Protein AF-A0A2W6B906-F1 (afdb_monomer)

Nearest PDB structures (foldseek):
  2f23-assembly2_B  TM=7.053E-01  e=7.465E-01  Thermus thermophilus HB27
  3tul-assembly5_B  TM=4.226E-01  e=5.912E+00  Salmonella enterica subsp. enterica serovar Typhimurium
  5wj5-assembly1_D  TM=4.139E-01  e=5.614E+00  Homo sapiens
  1lvf-assembly2_B  TM=4.140E-01  e=9.418E+00  Rattus norvegicus

Radius of gyration: 18.13 Å; Cα contacts (8 Å, |Δi|>4): 113; chains: 1; bounding box: 36×22×61 Å

Structure (mmCIF, N/CA/C/O backbone):
data_AF-A0A2W6B906-F1
#
_entry.id   AF-A0A2W6B906-F1
#
loop_
_atom_site.group_PDB
_atom_site.id
_atom_site.type_symbol
_atom_site.label_atom_id
_atom_site.label_alt_id
_atom_site.label_comp_id
_atom_site.label_asym_id
_atom_site.label_entity_id
_atom_site.label_seq_id
_atom_site.pdbx_PDB_ins_code
_atom_site.Cartn_x
_atom_site.Cartn_y
_atom_site.Cartn_z
_atom_site.occupancy
_atom_site.B_iso_or_equiv
_atom_site.auth_seq_id
_atom_site.auth_comp_id
_atom_site.auth_asym_id
_atom_site.auth_atom_id
_atom_site.pdbx_PDB_model_num
ATOM 1 N N . MET A 1 1 ? -1.007 -12.788 -27.527 1.00 34.81 1 MET A N 1
ATOM 2 C CA . MET A 1 1 ? -0.063 -11.652 -27.486 1.00 34.81 1 MET A CA 1
ATOM 3 C C . MET A 1 1 ? 0.574 -11.685 -26.098 1.00 34.81 1 MET A C 1
ATOM 5 O O . MET A 1 1 ? -0.108 -11.332 -25.158 1.00 34.81 1 MET A O 1
ATOM 9 N N . ASN A 1 2 ? 1.768 -12.280 -25.938 1.00 39.69 2 ASN A N 1
ATOM 10 C CA . ASN A 1 2 ? 2.269 -12.787 -24.635 1.00 39.69 2 ASN A 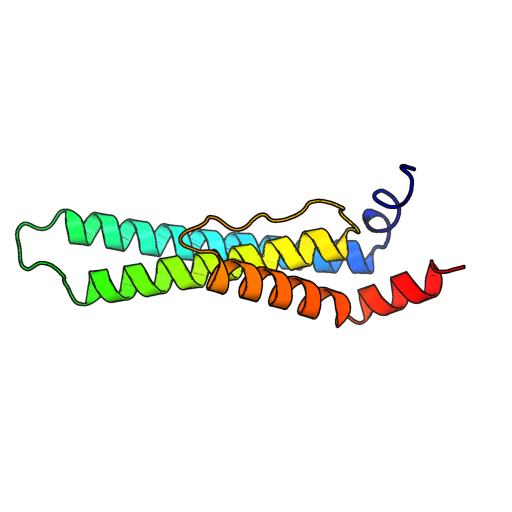CA 1
ATOM 11 C C . ASN A 1 2 ? 3.749 -12.429 -24.331 1.00 39.69 2 ASN A C 1
ATOM 13 O O . ASN A 1 2 ? 4.409 -13.138 -23.580 1.00 39.69 2 ASN A O 1
ATOM 17 N N . VAL A 1 3 ? 4.309 -11.372 -24.936 1.00 38.75 3 VAL A N 1
ATOM 18 C CA . VAL A 1 3 ? 5.779 -11.135 -24.948 1.00 38.75 3 VAL A CA 1
ATOM 19 C C . VAL A 1 3 ? 6.229 -9.907 -24.129 1.00 38.75 3 VAL A C 1
ATOM 21 O O . VAL A 1 3 ? 7.418 -9.731 -23.866 1.00 38.75 3 VAL A O 1
ATOM 24 N N . THR A 1 4 ? 5.300 -9.076 -23.654 1.00 49.19 4 THR A N 1
ATOM 25 C CA . THR A 1 4 ? 5.601 -7.813 -22.950 1.00 49.19 4 THR A CA 1
ATOM 26 C C . THR A 1 4 ? 5.903 -7.985 -21.456 1.00 49.19 4 THR A C 1
ATOM 28 O O . THR A 1 4 ? 6.810 -7.326 -20.948 1.00 49.19 4 THR A O 1
ATOM 31 N N . LEU A 1 5 ? 5.229 -8.915 -20.767 1.00 50.06 5 LEU A N 1
ATOM 32 C CA . LEU A 1 5 ? 5.408 -9.188 -19.327 1.00 50.06 5 LEU A CA 1
ATOM 33 C C . LEU A 1 5 ? 6.844 -9.611 -18.958 1.00 50.06 5 LEU A C 1
ATOM 35 O O . LEU A 1 5 ? 7.358 -9.254 -17.901 1.00 50.06 5 LEU A O 1
ATOM 39 N N . THR A 1 6 ? 7.513 -10.367 -19.832 1.00 50.91 6 THR A N 1
ATOM 40 C CA . THR A 1 6 ? 8.854 -10.920 -19.580 1.00 50.91 6 THR A CA 1
ATOM 41 C C . THR A 1 6 ? 9.984 -9.917 -19.817 1.00 50.91 6 THR A C 1
ATOM 43 O O . THR A 1 6 ? 11.058 -10.082 -19.246 1.00 50.91 6 THR A O 1
ATOM 46 N N . HIS A 1 7 ? 9.772 -8.868 -20.620 1.00 55.72 7 HIS A N 1
ATOM 47 C CA . HIS A 1 7 ? 10.840 -7.928 -20.989 1.00 55.72 7 HIS A CA 1
ATOM 48 C C . HIS A 1 7 ? 11.102 -6.851 -19.927 1.00 55.72 7 HIS A C 1
ATOM 50 O O . HIS A 1 7 ? 12.259 -6.513 -19.686 1.00 55.72 7 HIS A O 1
ATOM 56 N N . ALA A 1 8 ? 10.068 -6.347 -19.242 1.00 58.03 8 ALA A N 1
ATOM 57 C CA . ALA A 1 8 ? 10.236 -5.318 -18.208 1.00 58.03 8 ALA A CA 1
ATOM 58 C C . ALA A 1 8 ? 11.005 -5.834 -16.974 1.00 58.03 8 ALA A C 1
ATOM 60 O O . ALA A 1 8 ? 11.826 -5.121 -16.401 1.00 58.03 8 ALA A O 1
ATOM 61 N N . ALA A 1 9 ? 10.795 -7.098 -16.587 1.00 58.78 9 ALA A N 1
ATOM 62 C CA . ALA A 1 9 ? 11.461 -7.726 -15.439 1.00 58.78 9 ALA A CA 1
ATOM 63 C C . ALA A 1 9 ? 12.953 -8.062 -15.668 1.00 58.78 9 ALA A C 1
ATOM 65 O O . ALA A 1 9 ? 13.659 -8.429 -14.715 1.00 58.78 9 ALA A O 1
ATOM 66 N N . ASN A 1 10 ? 13.420 -7.952 -16.918 1.00 71.25 10 ASN A N 1
ATOM 67 C CA . ASN A 1 10 ? 14.814 -8.156 -17.311 1.00 71.25 10 ASN A CA 1
ATOM 68 C C . ASN A 1 10 ? 15.637 -6.861 -17.281 1.00 71.25 10 ASN A C 1
ATOM 70 O O . ASN A 1 10 ? 16.863 -6.942 -17.274 1.00 71.25 10 ASN A O 1
ATOM 74 N N . ASP A 1 11 ? 14.997 -5.688 -17.213 1.00 84.94 11 ASP A N 1
ATOM 75 C CA . ASP A 1 11 ? 15.705 -4.425 -17.017 1.00 84.94 11 ASP A CA 1
ATOM 76 C C . ASP A 1 11 ? 16.240 -4.335 -15.569 1.00 84.94 11 ASP A C 1
ATOM 78 O O . ASP A 1 11 ? 15.452 -4.384 -14.611 1.00 84.94 11 ASP A O 1
ATOM 82 N N . PRO A 1 12 ? 17.568 -4.215 -15.356 1.00 89.38 12 PRO A N 1
ATOM 83 C CA . PRO A 1 12 ? 18.143 -4.205 -14.012 1.00 89.38 12 PRO A CA 1
ATOM 84 C C . PRO A 1 12 ? 17.674 -3.030 -13.144 1.00 89.38 12 PRO A C 1
ATOM 86 O O . PRO A 1 12 ? 17.540 -3.183 -11.925 1.00 89.38 12 PRO A O 1
ATOM 89 N N . ALA A 1 13 ? 17.411 -1.863 -13.743 1.00 90.25 13 ALA A N 1
ATOM 90 C CA . ALA A 1 13 ? 16.973 -0.678 -13.015 1.00 90.25 13 ALA A CA 1
ATOM 91 C C . ALA A 1 13 ? 15.518 -0.833 -12.554 1.00 90.25 13 ALA A C 1
ATOM 93 O O . ALA A 1 13 ? 15.236 -0.646 -11.364 1.00 90.25 13 ALA A O 1
ATOM 94 N N . LEU A 1 14 ? 14.623 -1.283 -13.443 1.00 90.31 14 LEU A N 1
ATOM 95 C CA . LEU A 1 14 ? 13.231 -1.582 -13.089 1.00 90.31 14 LEU A CA 1
ATOM 96 C C . LEU A 1 14 ? 13.136 -2.691 -12.045 1.00 90.31 14 LEU A C 1
ATOM 98 O O . LEU A 1 14 ? 12.374 -2.566 -11.079 1.00 90.31 14 LEU A O 1
ATOM 102 N N . ARG A 1 15 ? 13.942 -3.752 -12.183 1.00 91.00 15 ARG A N 1
ATOM 103 C CA . ARG A 1 15 ? 14.016 -4.832 -11.192 1.00 91.00 15 ARG A CA 1
ATOM 104 C C . ARG A 1 15 ? 14.413 -4.290 -9.820 1.00 91.00 15 ARG A C 1
ATOM 106 O O . ARG A 1 15 ? 13.732 -4.571 -8.836 1.00 91.00 15 ARG A O 1
ATOM 113 N N . ARG A 1 16 ? 15.473 -3.479 -9.743 1.00 93.56 16 ARG A N 1
ATOM 114 C CA . ARG A 1 16 ? 15.934 -2.866 -8.487 1.00 93.56 16 ARG A CA 1
ATOM 115 C C . ARG A 1 16 ? 14.846 -2.005 -7.838 1.00 93.56 16 ARG A C 1
ATOM 117 O O . ARG A 1 16 ? 14.605 -2.143 -6.643 1.00 93.56 16 ARG A O 1
ATOM 124 N N . LYS A 1 17 ? 14.176 -1.140 -8.605 1.00 94.00 17 LYS A N 1
ATOM 125 C CA . LYS A 1 17 ? 13.081 -0.287 -8.104 1.00 94.00 17 LYS A CA 1
ATOM 126 C C . LYS A 1 17 ? 11.899 -1.102 -7.592 1.00 94.00 17 LYS A C 1
ATOM 128 O O . LYS A 1 17 ? 11.336 -0.798 -6.543 1.00 94.00 17 LYS A O 1
ATOM 133 N N . THR A 1 18 ? 11.557 -2.165 -8.311 1.00 93.00 18 THR A N 1
ATOM 134 C CA . THR A 1 18 ? 10.484 -3.079 -7.918 1.00 93.00 18 THR A CA 1
ATOM 135 C C . THR A 1 18 ? 10.823 -3.779 -6.603 1.00 93.00 18 THR A C 1
ATOM 137 O O . THR A 1 18 ? 10.002 -3.768 -5.692 1.00 93.00 18 THR A O 1
ATOM 140 N N . LEU A 1 19 ? 12.050 -4.291 -6.444 1.00 94.81 19 LEU A N 1
ATOM 141 C CA . LEU A 1 19 ? 12.518 -4.887 -5.184 1.00 94.81 19 LEU A CA 1
ATOM 142 C C . LEU A 1 19 ? 12.461 -3.891 -4.016 1.00 94.81 19 LEU A C 1
ATOM 144 O O . LEU A 1 19 ? 11.912 -4.209 -2.966 1.00 94.81 19 LEU A O 1
ATOM 148 N N . GLN A 1 20 ? 12.925 -2.655 -4.224 1.00 95.81 20 GLN A N 1
ATOM 149 C CA . GLN A 1 20 ? 12.821 -1.597 -3.212 1.00 95.81 20 GLN A CA 1
ATOM 150 C C . GLN A 1 20 ? 11.366 -1.322 -2.809 1.00 95.81 20 GLN A C 1
ATOM 152 O O . GLN A 1 20 ? 11.083 -1.072 -1.636 1.00 95.81 20 GLN A O 1
ATOM 157 N N . ARG A 1 21 ? 10.426 -1.377 -3.762 1.00 96.75 21 ARG A N 1
ATOM 158 C CA . ARG A 1 21 ? 9.001 -1.224 -3.457 1.00 96.75 21 ARG A CA 1
ATOM 159 C C . ARG A 1 21 ? 8.456 -2.410 -2.662 1.00 96.75 21 ARG A C 1
ATOM 161 O O . ARG A 1 21 ? 7.652 -2.186 -1.765 1.00 96.75 21 ARG A O 1
ATOM 168 N N . LEU A 1 22 ? 8.912 -3.633 -2.922 1.00 96.44 22 LEU A N 1
ATOM 169 C CA . LEU A 1 22 ? 8.528 -4.803 -2.122 1.00 96.44 22 LEU A CA 1
ATOM 170 C C . LEU A 1 22 ? 9.007 -4.681 -0.664 1.00 96.44 22 LEU A C 1
ATOM 172 O O . LEU A 1 22 ? 8.257 -5.014 0.253 1.00 96.44 22 LEU A O 1
ATOM 176 N N . ASP A 1 23 ? 10.194 -4.116 -0.424 1.00 97.88 23 ASP A N 1
ATOM 177 C CA . ASP A 1 23 ? 10.657 -3.819 0.940 1.00 97.88 23 ASP A CA 1
ATOM 178 C C . ASP A 1 23 ? 9.778 -2.769 1.639 1.00 97.88 23 ASP A C 1
ATOM 180 O O . ASP A 1 23 ? 9.547 -2.844 2.849 1.00 97.88 23 ASP A O 1
ATOM 184 N N . VAL A 1 24 ? 9.274 -1.781 0.890 1.00 96.88 24 VAL A N 1
ATOM 185 C CA . VAL A 1 24 ? 8.286 -0.813 1.395 1.00 96.88 24 VAL A CA 1
ATOM 186 C C . VAL A 1 24 ? 6.978 -1.524 1.742 1.00 96.88 24 VAL A C 1
ATOM 188 O O . VAL A 1 24 ? 6.497 -1.358 2.861 1.00 96.88 24 VAL A O 1
ATOM 191 N N . MET A 1 25 ? 6.458 -2.372 0.848 1.00 97.94 25 MET A N 1
ATOM 192 C CA . MET A 1 25 ? 5.230 -3.144 1.0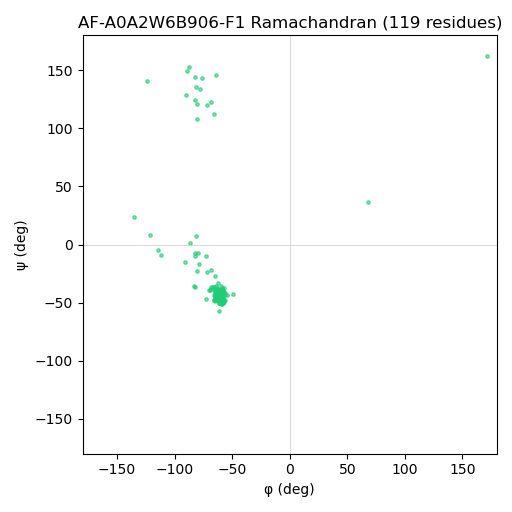77 1.00 97.94 25 MET A CA 1
ATOM 193 C C . MET A 1 25 ? 5.312 -3.998 2.334 1.00 97.94 25 MET A C 1
ATOM 195 O O . MET A 1 25 ? 4.364 -4.047 3.114 1.00 97.94 25 MET A O 1
ATOM 199 N N . ARG A 1 26 ? 6.458 -4.641 2.576 1.00 97.94 26 ARG A N 1
ATOM 200 C CA . ARG A 1 26 ? 6.673 -5.409 3.804 1.00 97.94 26 ARG A CA 1
ATOM 201 C C . ARG A 1 26 ? 6.485 -4.541 5.051 1.00 97.94 26 ARG A C 1
ATOM 203 O O . ARG A 1 26 ? 5.751 -4.931 5.955 1.00 97.94 26 ARG A O 1
ATOM 210 N N . ARG A 1 27 ? 7.096 -3.352 5.091 1.00 97.69 27 ARG A N 1
ATOM 211 C CA . ARG A 1 27 ? 6.946 -2.420 6.224 1.00 97.69 27 ARG A CA 1
ATOM 212 C C . ARG A 1 27 ? 5.507 -1.925 6.370 1.00 97.69 27 ARG A C 1
ATOM 214 O O . ARG A 1 27 ? 4.994 -1.868 7.485 1.00 97.69 27 ARG A O 1
ATOM 221 N N . GLU A 1 28 ? 4.843 -1.595 5.264 1.00 97.38 28 GLU A N 1
ATOM 222 C CA . GLU A 1 28 ? 3.431 -1.182 5.253 1.00 97.38 28 GLU A CA 1
ATOM 223 C C . GLU A 1 28 ? 2.520 -2.276 5.832 1.00 97.38 28 GLU A C 1
ATOM 225 O O . GLU A 1 28 ? 1.666 -1.989 6.672 1.00 97.38 28 GLU A O 1
ATOM 230 N N . ALA A 1 29 ? 2.752 -3.538 5.456 1.00 97.69 29 ALA A N 1
ATOM 231 C CA . ALA A 1 29 ? 2.017 -4.687 5.978 1.00 97.69 29 ALA A CA 1
ATOM 232 C C . ALA A 1 29 ? 2.233 -4.873 7.485 1.00 97.69 29 ALA A C 1
ATOM 234 O O . ALA A 1 29 ? 1.270 -5.066 8.223 1.00 97.69 29 ALA A O 1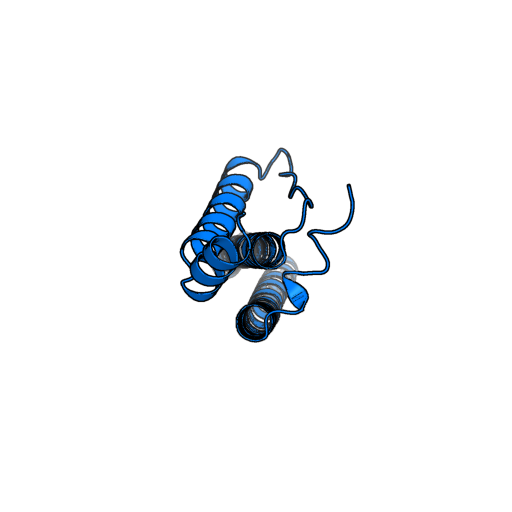
ATOM 235 N N . GLU A 1 30 ? 3.471 -4.745 7.968 1.00 98.19 30 GLU A N 1
ATOM 236 C CA . GLU A 1 30 ? 3.768 -4.801 9.403 1.00 98.19 30 GLU A CA 1
ATOM 237 C C . GLU A 1 30 ? 3.022 -3.708 10.188 1.00 98.19 30 GLU A C 1
ATOM 239 O O . GLU A 1 30 ? 2.517 -3.959 11.283 1.00 98.19 30 GLU A O 1
ATOM 244 N N . HIS A 1 31 ? 2.909 -2.496 9.639 1.00 97.75 31 HIS A N 1
ATOM 245 C CA . HIS A 1 31 ? 2.132 -1.429 10.268 1.00 97.75 31 HIS A CA 1
ATOM 246 C C . HIS A 1 31 ? 0.621 -1.691 10.246 1.00 97.75 31 HIS A C 1
ATOM 248 O O . HIS A 1 31 ? -0.049 -1.420 11.246 1.00 97.75 31 HIS A O 1
ATOM 254 N N . ALA A 1 32 ? 0.088 -2.243 9.153 1.00 96.81 32 ALA A N 1
ATOM 255 C CA . ALA A 1 32 ? -1.315 -2.640 9.073 1.00 96.81 32 ALA A CA 1
ATOM 256 C C . ALA A 1 32 ? -1.651 -3.724 10.112 1.00 96.81 32 ALA A C 1
ATOM 258 O O . ALA A 1 32 ? -2.644 -3.591 10.827 1.00 96.81 32 ALA A O 1
ATOM 259 N N . ILE A 1 33 ? -0.791 -4.741 10.253 1.00 97.62 33 ILE A N 1
ATOM 260 C CA . ILE A 1 33 ? -0.934 -5.808 11.256 1.00 97.62 33 ILE A CA 1
ATOM 261 C C . ILE A 1 33 ? -0.928 -5.219 12.669 1.00 97.62 33 ILE A C 1
ATOM 263 O O . ILE A 1 33 ? -1.867 -5.452 13.423 1.00 97.62 33 ILE A O 1
ATOM 267 N N . ARG A 1 34 ? 0.051 -4.365 13.003 1.00 97.62 34 ARG A N 1
ATOM 268 C CA . ARG A 1 34 ? 0.104 -3.704 14.320 1.00 97.62 34 ARG A CA 1
ATOM 269 C C . ARG A 1 34 ? -1.160 -2.900 14.627 1.00 97.62 34 ARG A C 1
ATOM 271 O O . ARG A 1 34 ? -1.650 -2.933 15.751 1.00 97.62 34 ARG A O 1
ATOM 278 N N . ALA A 1 35 ? -1.703 -2.178 13.646 1.00 97.06 35 ALA A N 1
ATOM 279 C CA . ALA A 1 35 ? -2.950 -1.442 13.831 1.00 97.06 35 ALA A CA 1
ATOM 280 C C . ALA A 1 35 ? -4.133 -2.391 14.101 1.00 97.06 35 ALA A C 1
ATOM 282 O O . ALA A 1 35 ? -4.959 -2.104 14.964 1.00 97.06 35 ALA A O 1
ATOM 283 N N . ILE A 1 36 ? -4.190 -3.540 13.421 1.00 96.81 36 ILE A N 1
ATOM 284 C CA . ILE A 1 36 ? -5.193 -4.587 13.670 1.00 96.81 36 ILE A CA 1
ATOM 285 C C . ILE A 1 36 ? -5.055 -5.181 15.073 1.00 96.81 36 ILE A C 1
ATOM 287 O O . ILE A 1 36 ? -6.066 -5.346 15.757 1.00 96.81 36 ILE A O 1
ATOM 291 N N . ASP A 1 37 ? -3.833 -5.424 15.541 1.00 97.44 37 ASP A N 1
ATOM 292 C CA . 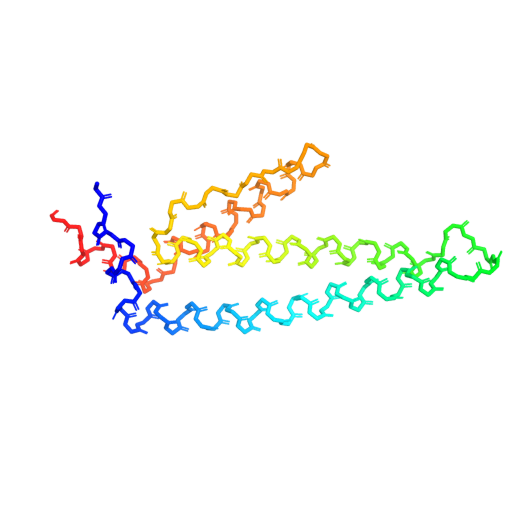ASP A 1 37 ? -3.589 -5.923 16.897 1.00 97.44 37 ASP A CA 1
ATOM 293 C C . ASP A 1 37 ? -4.078 -4.935 17.964 1.00 97.44 37 ASP A C 1
ATOM 295 O O . ASP A 1 37 ? -4.728 -5.341 18.930 1.00 97.44 37 ASP A O 1
ATOM 299 N N . VAL A 1 38 ? -3.857 -3.629 17.761 1.00 95.38 38 VAL A N 1
ATOM 300 C CA . VAL A 1 38 ? -4.408 -2.587 18.643 1.00 95.38 38 VAL A CA 1
ATOM 301 C C . VAL A 1 38 ? -5.935 -2.602 18.611 1.00 95.38 38 VAL A C 1
ATOM 303 O O . VAL A 1 38 ? -6.556 -2.587 19.670 1.00 95.38 38 VAL A O 1
ATOM 306 N N . MET A 1 39 ? -6.561 -2.692 17.431 1.00 95.00 39 MET A N 1
ATOM 307 C CA . MET A 1 39 ? -8.025 -2.781 17.332 1.00 95.00 39 MET A CA 1
ATOM 308 C C . MET A 1 39 ? -8.570 -3.985 18.106 1.00 95.00 39 MET A C 1
ATOM 310 O O . MET A 1 39 ? -9.525 -3.842 18.869 1.00 95.00 39 MET A O 1
ATOM 314 N N . ARG A 1 40 ? -7.942 -5.158 17.958 1.00 95.44 40 ARG A N 1
ATOM 315 C CA . ARG A 1 40 ? -8.315 -6.381 18.680 1.00 95.44 40 ARG A CA 1
ATOM 316 C C . ARG A 1 40 ? -8.174 -6.209 20.190 1.00 95.44 40 ARG A C 1
ATOM 318 O O . ARG A 1 40 ? -9.076 -6.593 20.930 1.00 95.44 40 ARG A O 1
ATOM 325 N N . HIS A 1 41 ? -7.059 -5.637 20.642 1.00 93.69 41 HIS A N 1
ATOM 326 C CA . HIS A 1 41 ? -6.819 -5.382 22.057 1.00 93.69 41 HIS A CA 1
ATOM 327 C C . HIS A 1 41 ? -7.861 -4.419 22.639 1.00 93.69 41 HIS A C 1
ATOM 329 O O . HIS A 1 41 ? -8.460 -4.724 23.666 1.00 93.69 41 HIS A O 1
ATOM 335 N N . GLU A 1 42 ? -8.142 -3.298 21.973 1.00 92.81 42 GLU A N 1
ATOM 336 C CA . GLU A 1 42 ? -9.147 -2.335 22.439 1.00 92.81 42 GLU A CA 1
ATOM 337 C C . GLU A 1 42 ? -10.560 -2.932 22.483 1.00 92.81 42 GLU A C 1
ATOM 339 O O . GLU A 1 42 ? -11.298 -2.677 23.430 1.00 92.81 42 GLU A O 1
ATOM 344 N N . LEU A 1 43 ? 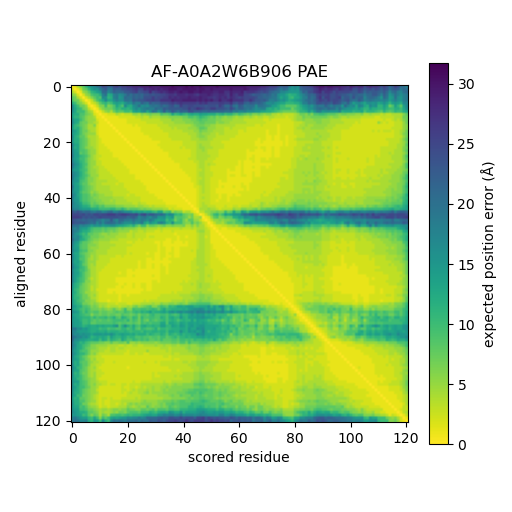-10.919 -3.768 21.505 1.00 92.06 43 LEU A N 1
ATOM 345 C CA . LEU A 1 43 ? -12.209 -4.465 21.462 1.00 92.06 43 LEU A CA 1
ATOM 346 C C . LEU A 1 43 ? -12.374 -5.530 22.557 1.00 92.06 43 LEU A C 1
ATOM 348 O O . LEU A 1 43 ? -13.502 -5.880 22.886 1.00 92.06 43 LEU A O 1
ATOM 352 N N . SER A 1 44 ? -11.278 -6.045 23.122 1.00 92.88 44 SER A N 1
ATOM 353 C CA . SER A 1 44 ? -11.322 -7.018 24.226 1.00 92.88 44 SER A CA 1
ATOM 354 C C . SER A 1 44 ? -11.577 -6.403 25.608 1.00 92.88 44 SER A C 1
ATOM 356 O O . SER A 1 44 ? -11.752 -7.138 26.576 1.00 92.88 44 SER A O 1
ATOM 358 N N . LYS A 1 45 ? -11.589 -5.070 25.727 1.00 90.00 45 LYS A N 1
ATOM 359 C CA . LYS A 1 45 ? -11.785 -4.368 27.004 1.00 90.00 45 LYS A CA 1
ATOM 360 C C . LYS A 1 45 ? -13.273 -4.264 27.353 1.00 90.00 45 LYS A C 1
ATOM 362 O O . LYS A 1 45 ? -14.103 -4.030 26.481 1.00 90.00 45 LYS A O 1
ATOM 367 N N . GLU A 1 46 ? -13.610 -4.360 28.641 1.00 81.25 46 GLU A N 1
ATOM 368 C CA . GLU A 1 46 ? -15.011 -4.408 29.097 1.00 81.25 46 GLU A CA 1
ATOM 369 C C . GLU A 1 46 ? -15.781 -3.077 28.990 1.00 81.25 46 GLU A C 1
ATOM 371 O O . GLU A 1 46 ? -17.008 -3.121 28.925 1.00 81.25 46 GLU A O 1
ATOM 376 N N . LYS A 1 47 ? -15.104 -1.913 28.975 1.00 79.50 47 LYS A N 1
ATOM 377 C CA . LYS A 1 47 ? -15.616 -0.541 28.701 1.00 79.50 47 LYS A CA 1
ATOM 378 C C . LYS A 1 47 ? -14.513 0.499 29.002 1.00 79.50 47 LYS A C 1
ATOM 380 O O . LYS A 1 47 ? -13.599 0.179 29.761 1.00 79.50 47 LYS A O 1
ATOM 385 N N . PRO A 1 48 ? -14.603 1.754 28.505 1.00 67.19 48 PRO A N 1
ATOM 386 C CA . PRO A 1 48 ? -15.613 2.304 27.597 1.00 67.19 48 PRO A CA 1
ATOM 387 C C . PRO A 1 48 ? -15.253 2.138 26.109 1.00 67.19 48 PRO A C 1
ATOM 389 O O . PRO A 1 48 ? -14.087 2.162 25.722 1.00 67.19 48 PRO A O 1
ATOM 392 N N . PH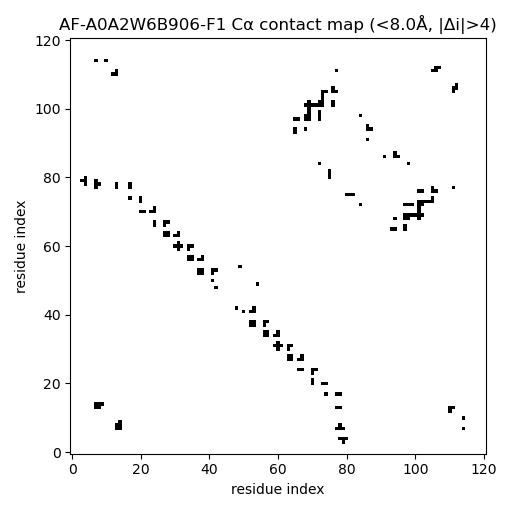E A 1 49 ? -16.287 2.012 25.274 1.00 73.88 49 PHE A N 1
ATOM 393 C CA . PHE A 1 49 ? -16.206 1.840 23.822 1.00 73.88 49 PHE A CA 1
ATOM 394 C C . PHE A 1 49 ? -17.024 2.938 23.110 1.00 73.88 49 PHE A C 1
ATOM 396 O O . PHE A 1 49 ? -18.127 3.227 23.580 1.00 73.88 49 PHE A O 1
ATOM 403 N N . PRO A 1 50 ? -16.564 3.511 21.978 1.00 76.56 50 PRO A N 1
ATOM 404 C CA . PRO A 1 50 ? -15.239 3.360 21.370 1.00 76.56 50 PRO A CA 1
ATOM 405 C C . PRO A 1 50 ? -14.168 4.168 22.122 1.00 76.56 50 PRO A C 1
ATOM 407 O O . PRO A 1 50 ? -14.417 5.283 22.575 1.00 76.56 50 PRO A O 1
ATOM 410 N N . SER A 1 51 ? -12.958 3.618 22.232 1.00 86.12 51 SER A N 1
ATOM 411 C CA . SER A 1 51 ? -11.819 4.307 22.844 1.00 86.12 51 SER A CA 1
ATOM 412 C C . SER A 1 51 ? -11.066 5.166 21.812 1.00 86.12 51 SER A C 1
ATOM 414 O O . SER A 1 51 ? -11.054 4.866 20.614 1.00 86.12 51 SER A O 1
ATOM 416 N N . THR A 1 52 ? -10.400 6.241 22.248 1.00 90.25 52 THR A N 1
ATOM 417 C CA . THR A 1 52 ? -9.526 7.045 21.366 1.00 90.25 52 THR A CA 1
ATOM 418 C C . THR A 1 52 ? -8.459 6.192 20.659 1.00 90.25 52 THR A C 1
ATOM 420 O O . THR A 1 52 ? -8.294 6.354 19.445 1.00 90.25 52 THR A O 1
ATOM 423 N N . PRO A 1 53 ? -7.772 5.247 21.343 1.00 91.38 53 PRO A N 1
ATOM 424 C CA . PRO A 1 53 ? -6.837 4.333 20.687 1.00 91.38 53 PRO A CA 1
ATOM 425 C C . PRO A 1 53 ? -7.478 3.485 19.583 1.00 91.38 53 PRO A C 1
ATOM 427 O O . PRO A 1 53 ? -6.867 3.308 18.530 1.00 91.38 53 PRO A O 1
ATOM 430 N N . LEU A 1 54 ? -8.719 3.021 19.769 1.00 93.19 54 LEU A N 1
ATOM 431 C CA . LEU A 1 54 ? -9.431 2.251 18.748 1.00 93.19 54 LEU A CA 1
ATOM 432 C C . LEU A 1 54 ? -9.691 3.083 17.489 1.00 93.19 54 LEU A C 1
ATOM 434 O O . LEU A 1 54 ? -9.404 2.632 16.381 1.00 93.19 54 LEU A O 1
ATOM 438 N N . THR A 1 55 ? -10.195 4.309 17.645 1.00 92.62 55 THR A N 1
ATOM 439 C CA . THR A 1 55 ? -10.448 5.215 16.512 1.00 92.62 55 THR A CA 1
ATOM 440 C C . THR A 1 55 ? -9.161 5.521 15.745 1.00 92.62 55 THR A C 1
ATOM 442 O O . THR A 1 55 ? -9.146 5.534 14.511 1.00 92.62 55 THR A O 1
ATOM 445 N N . PHE A 1 56 ? -8.054 5.722 16.462 1.00 94.69 56 PHE A N 1
ATOM 446 C CA . PHE A 1 56 ? -6.749 5.941 15.848 1.00 94.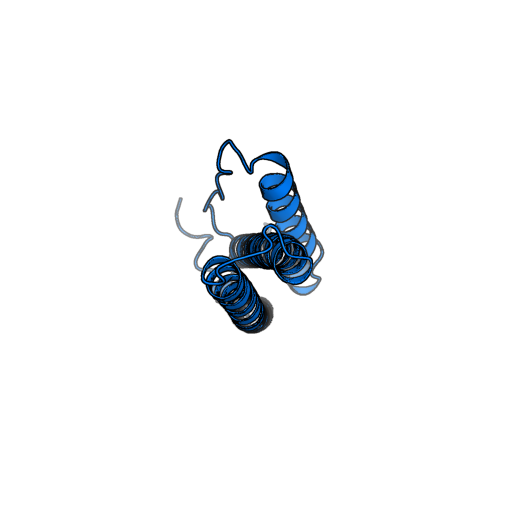69 56 PHE A CA 1
ATOM 447 C C . PHE A 1 56 ? -6.252 4.702 15.092 1.00 94.69 56 PHE A C 1
ATOM 449 O O . PHE A 1 56 ? -5.800 4.825 13.954 1.00 94.69 56 PHE A O 1
ATOM 456 N N . ALA A 1 57 ? -6.400 3.509 15.671 1.00 95.12 57 ALA A N 1
ATOM 457 C CA . ALA A 1 57 ? -6.021 2.248 15.040 1.00 95.12 57 ALA A CA 1
ATOM 458 C C . ALA A 1 57 ? -6.873 1.924 13.797 1.00 95.12 57 ALA A C 1
ATOM 460 O O . ALA A 1 57 ? -6.340 1.468 12.785 1.00 95.12 57 ALA A O 1
ATOM 461 N N . LEU A 1 58 ? -8.171 2.247 13.812 1.00 94.38 58 LEU A N 1
ATOM 462 C CA . LEU A 1 58 ? -9.047 2.161 12.636 1.00 94.38 58 LEU A CA 1
ATOM 463 C C . LEU A 1 58 ? -8.559 3.069 11.503 1.00 94.38 58 LEU A C 1
ATOM 465 O O . LEU A 1 58 ? -8.442 2.637 10.356 1.00 94.38 58 LEU A O 1
ATOM 469 N N . LYS A 1 59 ? -8.220 4.324 11.817 1.00 94.25 59 LYS A N 1
ATOM 470 C CA . LYS A 1 59 ? -7.663 5.246 10.822 1.00 94.25 59 LYS A CA 1
ATOM 471 C C . LYS A 1 59 ? -6.324 4.738 10.284 1.00 94.25 59 LYS A C 1
ATOM 473 O O . LYS A 1 59 ? -6.131 4.723 9.071 1.00 94.25 59 LYS A O 1
ATOM 478 N N . GLN A 1 60 ? -5.415 4.318 11.165 1.00 96.06 60 GLN A N 1
ATOM 479 C CA . GLN A 1 60 ? -4.102 3.824 10.758 1.00 96.06 60 GLN A CA 1
ATOM 480 C C . GLN A 1 60 ? -4.201 2.571 9.892 1.00 96.06 60 GLN A C 1
ATOM 482 O O . GLN A 1 60 ? -3.557 2.518 8.851 1.00 96.06 60 GLN A O 1
ATOM 487 N N . SER A 1 61 ? -5.012 1.584 10.277 1.00 95.31 61 SER A N 1
ATOM 488 C CA . SER A 1 61 ? -5.169 0.352 9.495 1.00 95.31 61 SER A CA 1
ATOM 489 C C . SER A 1 61 ? -5.665 0.652 8.080 1.00 95.31 61 SER A C 1
ATOM 491 O O . SER A 1 61 ? -5.073 0.173 7.115 1.00 95.31 61 SER A O 1
ATOM 493 N N . ARG A 1 62 ? -6.670 1.526 7.936 1.00 93.69 62 ARG A N 1
ATOM 494 C CA . ARG A 1 62 ? -7.136 2.009 6.630 1.00 93.69 62 ARG A CA 1
ATOM 495 C C . ARG A 1 62 ? -6.012 2.666 5.827 1.00 93.69 62 ARG A C 1
ATOM 497 O O . ARG A 1 62 ? -5.847 2.350 4.652 1.00 93.69 62 ARG A O 1
ATOM 504 N N . ASP A 1 63 ? -5.273 3.591 6.434 1.00 95.12 63 ASP A N 1
ATOM 505 C CA . ASP A 1 63 ? -4.229 4.353 5.742 1.00 95.12 63 ASP A CA 1
ATOM 506 C C . ASP A 1 63 ? -3.080 3.430 5.279 1.00 95.12 63 ASP A C 1
ATOM 508 O O . ASP A 1 63 ? -2.624 3.544 4.142 1.00 95.12 63 ASP A O 1
ATOM 512 N N . TRP A 1 64 ? -2.680 2.450 6.098 1.00 97.31 64 TRP A N 1
ATOM 513 C CA . TRP A 1 64 ? -1.666 1.456 5.725 1.00 97.31 64 TRP A CA 1
ATOM 514 C C . TRP A 1 64 ? -2.142 0.493 4.635 1.00 97.31 64 TRP A C 1
ATOM 516 O O . TRP A 1 64 ? -1.379 0.188 3.720 1.00 97.31 64 TRP A O 1
ATOM 526 N N . VAL A 1 65 ? -3.410 0.069 4.667 1.00 94.88 65 VAL A N 1
ATOM 527 C CA . VAL A 1 65 ? -4.009 -0.730 3.584 1.00 94.88 65 VAL A CA 1
ATOM 528 C C . VAL A 1 65 ? -4.029 0.050 2.269 1.00 94.88 65 VAL A C 1
ATOM 530 O O . VAL A 1 65 ? -3.679 -0.499 1.228 1.00 94.88 65 VAL A O 1
ATOM 533 N N . LEU A 1 66 ? -4.378 1.339 2.292 1.00 95.12 66 LEU A N 1
ATOM 534 C CA . LEU A 1 66 ? -4.307 2.183 1.095 1.00 95.12 66 LEU A CA 1
ATOM 535 C C . LEU A 1 66 ? -2.865 2.327 0.588 1.00 95.12 66 LEU A C 1
ATOM 537 O O . LEU A 1 66 ? -2.652 2.278 -0.620 1.00 95.12 66 LEU A O 1
ATOM 541 N N . SER A 1 67 ? -1.880 2.435 1.486 1.00 96.62 67 SER A N 1
ATOM 542 C CA . SER A 1 67 ? -0.455 2.441 1.120 1.00 96.62 67 SER A CA 1
ATOM 543 C C . SER A 1 67 ? -0.043 1.156 0.394 1.00 96.62 67 SER A C 1
ATOM 545 O O . SER A 1 67 ? 0.583 1.221 -0.662 1.00 96.62 67 SER A O 1
ATOM 547 N N . LEU A 1 68 ? -0.496 -0.007 0.874 1.00 96.50 68 LEU A N 1
ATOM 548 C CA . LEU A 1 68 ? -0.266 -1.289 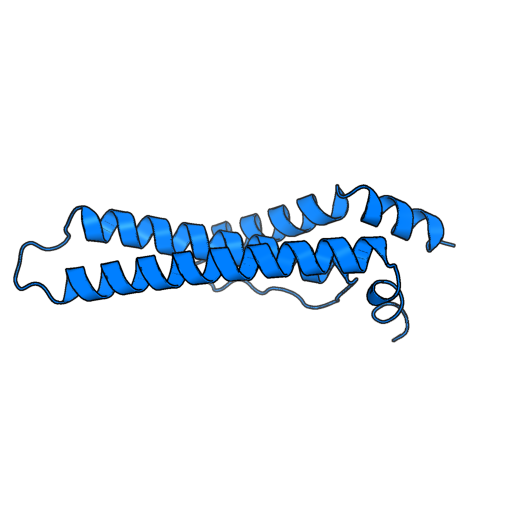0.199 1.00 96.50 68 LEU A CA 1
ATOM 549 C C . LEU A 1 68 ? -0.884 -1.326 -1.203 1.00 96.50 68 LEU A C 1
ATOM 551 O O . LEU A 1 68 ? -0.250 -1.813 -2.137 1.00 96.50 68 LEU A O 1
ATOM 555 N N . VAL A 1 69 ? -2.097 -0.788 -1.377 1.00 95.56 69 VAL A N 1
ATOM 556 C CA . VAL A 1 69 ? -2.748 -0.694 -2.697 1.00 95.56 69 VAL A CA 1
ATOM 557 C C . VAL A 1 69 ? -1.942 0.203 -3.643 1.00 95.56 69 VAL A C 1
ATOM 559 O O . VAL A 1 69 ? -1.730 -0.174 -4.797 1.00 95.56 69 VAL A O 1
ATOM 562 N N . ILE A 1 70 ? -1.437 1.345 -3.159 1.00 96.94 70 ILE A N 1
ATOM 563 C CA . ILE A 1 70 ? -0.536 2.230 -3.920 1.00 96.94 70 ILE A CA 1
ATOM 564 C C . ILE A 1 70 ? 0.711 1.454 -4.358 1.00 96.94 70 ILE A C 1
ATOM 566 O O . ILE A 1 70 ? 1.076 1.474 -5.536 1.00 96.94 70 ILE A O 1
ATOM 570 N N . SER A 1 71 ? 1.360 0.752 -3.430 1.00 97.12 71 SER A N 1
ATOM 571 C CA . SER A 1 71 ? 2.580 -0.003 -3.709 1.00 97.12 71 SER A CA 1
ATOM 572 C C . SER A 1 71 ? 2.343 -1.170 -4.675 1.00 97.12 71 SER A C 1
ATOM 574 O O . SER A 1 71 ? 3.146 -1.372 -5.587 1.00 97.12 71 SER A O 1
ATOM 576 N N . GLN A 1 72 ? 1.218 -1.883 -4.561 1.00 95.12 72 GLN A N 1
ATOM 577 C CA . GLN A 1 72 ? 0.839 -2.943 -5.499 1.00 95.12 72 GLN A CA 1
ATOM 578 C C . GLN A 1 72 ? 0.586 -2.389 -6.905 1.00 95.12 72 GLN A C 1
ATOM 580 O O . GLN A 1 72 ? 1.075 -2.948 -7.887 1.00 95.12 72 GLN A O 1
ATOM 585 N N . ALA A 1 73 ? -0.149 -1.279 -7.017 1.00 94.38 73 ALA A N 1
ATOM 586 C CA . ALA A 1 73 ? -0.396 -0.621 -8.296 1.00 94.38 73 ALA A CA 1
ATOM 587 C C . ALA A 1 73 ? 0.913 -0.125 -8.933 1.00 94.38 73 ALA A C 1
ATOM 589 O O . ALA A 1 73 ? 1.104 -0.291 -10.139 1.00 94.38 73 ALA A O 1
ATOM 590 N N . TYR A 1 74 ? 1.845 0.406 -8.130 1.00 95.06 74 TYR A N 1
ATOM 591 C CA . TYR A 1 74 ? 3.191 0.755 -8.588 1.00 95.06 74 TYR A CA 1
ATOM 592 C C . TYR A 1 74 ? 3.917 -0.470 -9.154 1.00 95.06 74 TYR A C 1
ATOM 594 O O . TYR A 1 74 ? 4.403 -0.407 -10.278 1.00 95.06 74 TYR A O 1
ATOM 602 N N . VAL A 1 75 ? 3.960 -1.592 -8.425 1.00 93.75 75 VAL A N 1
ATOM 603 C CA . VAL A 1 75 ? 4.639 -2.824 -8.869 1.00 93.75 75 VAL A CA 1
ATOM 604 C C . VAL A 1 75 ? 4.023 -3.370 -10.156 1.00 93.75 75 VAL A C 1
ATOM 606 O O . VAL A 1 75 ? 4.758 -3.590 -11.117 1.00 93.75 75 VAL A O 1
ATOM 609 N N . ASN A 1 76 ? 2.694 -3.527 -10.208 1.00 90.69 76 ASN A N 1
ATOM 610 C CA . ASN A 1 76 ? 1.986 -4.005 -11.402 1.00 90.69 76 ASN A CA 1
ATOM 611 C C . ASN A 1 76 ? 2.300 -3.127 -12.611 1.00 90.69 76 ASN A C 1
ATOM 613 O O . ASN A 1 76 ? 2.594 -3.638 -13.691 1.00 90.69 76 ASN A O 1
ATOM 617 N N . THR A 1 77 ? 2.299 -1.809 -12.404 1.00 90.31 77 THR A N 1
ATOM 618 C CA . THR A 1 77 ? 2.672 -0.861 -13.445 1.00 90.31 77 THR A CA 1
ATOM 619 C C . THR A 1 77 ? 4.115 -1.120 -13.861 1.00 90.31 77 THR A C 1
ATOM 621 O O . THR A 1 77 ? 4.329 -1.453 -15.023 1.00 90.31 77 THR A O 1
ATOM 624 N N . MET A 1 78 ? 5.085 -1.069 -12.936 1.00 89.44 78 MET A N 1
ATOM 625 C CA . MET A 1 78 ? 6.524 -1.241 -13.196 1.00 89.44 78 MET A CA 1
ATOM 626 C C . MET A 1 78 ? 6.856 -2.479 -14.031 1.00 89.44 78 MET A C 1
ATOM 628 O O . MET A 1 78 ? 7.628 -2.360 -14.978 1.00 89.44 78 MET A O 1
ATOM 632 N N . ILE A 1 79 ? 6.224 -3.620 -13.752 1.00 87.38 79 ILE A N 1
ATOM 633 C CA . ILE A 1 79 ? 6.475 -4.881 -14.470 1.00 87.38 79 ILE A CA 1
ATOM 634 C C . ILE A 1 79 ? 5.644 -5.053 -15.753 1.00 87.38 79 ILE A C 1
ATOM 636 O O . ILE A 1 79 ? 5.755 -6.081 -16.411 1.00 87.38 79 ILE A O 1
ATOM 640 N N . GLY A 1 80 ? 4.807 -4.072 -16.109 1.00 79.38 80 GLY A N 1
ATOM 641 C CA . GLY A 1 80 ? 3.958 -4.134 -17.303 1.00 79.38 80 GLY A CA 1
ATOM 642 C C . GLY A 1 80 ? 2.864 -5.194 -17.192 1.00 79.38 80 GLY A C 1
ATOM 643 O O . GLY A 1 80 ? 2.581 -5.888 -18.162 1.00 79.38 80 GLY A O 1
ATOM 644 N N . SER A 1 81 ? 2.307 -5.361 -15.993 1.00 79.56 81 SER A N 1
ATOM 645 C CA . SER A 1 81 ? 1.260 -6.337 -15.724 1.00 79.56 81 SER A CA 1
ATOM 646 C C . SER A 1 81 ? -0.121 -5.835 -16.126 1.00 79.56 81 SER A C 1
ATOM 648 O O . SER A 1 81 ? -0.510 -4.729 -15.754 1.00 79.56 81 SER A O 1
ATOM 650 N N . ASP A 1 82 ? -0.892 -6.705 -16.779 1.00 71.81 82 ASP A N 1
ATOM 651 C CA . ASP A 1 82 ? -2.300 -6.476 -17.120 1.00 71.81 82 ASP A CA 1
ATOM 652 C C . ASP A 1 82 ? -3.256 -6.764 -15.942 1.00 71.81 82 ASP A C 1
ATOM 654 O O . ASP A 1 82 ? -4.479 -6.761 -16.101 1.00 71.81 82 ASP A O 1
ATOM 658 N N . PHE A 1 83 ? -2.732 -7.032 -14.737 1.00 76.31 83 PHE A N 1
ATOM 659 C CA . PHE A 1 83 ? -3.567 -7.262 -13.557 1.00 76.31 83 PHE A CA 1
ATOM 660 C C . PHE A 1 83 ? -4.333 -5.997 -13.155 1.00 76.31 83 PHE A C 1
ATOM 662 O O . PHE A 1 83 ? -3.766 -5.034 -12.629 1.00 76.31 83 PHE A O 1
ATOM 669 N N . VAL A 1 84 ? -5.654 -6.055 -13.321 1.00 73.81 84 VAL A N 1
ATOM 670 C CA . VAL A 1 84 ? -6.587 -5.019 -12.876 1.00 73.81 84 VAL A CA 1
ATOM 671 C C . VAL A 1 84 ? -6.858 -5.173 -11.381 1.00 73.81 84 VAL A C 1
ATOM 673 O O . VAL A 1 84 ? -7.363 -6.198 -10.922 1.00 73.81 84 VAL A O 1
ATOM 676 N N . LEU A 1 85 ? -6.556 -4.128 -10.613 1.00 77.12 85 LEU A N 1
ATOM 677 C CA . LEU A 1 85 ? -6.967 -4.028 -9.217 1.00 77.12 85 LEU A CA 1
ATOM 678 C C . LEU A 1 85 ? -8.424 -3.557 -9.164 1.00 77.12 85 LEU A C 1
ATOM 680 O O . LEU A 1 85 ? -8.719 -2.401 -9.463 1.00 77.12 85 LEU A O 1
ATOM 684 N N . VAL A 1 86 ? -9.336 -4.460 -8.800 1.00 77.44 86 VAL A N 1
ATOM 685 C CA . VAL A 1 86 ? -10.774 -4.168 -8.714 1.00 77.44 86 VAL A CA 1
ATOM 686 C C . VAL A 1 86 ? -11.124 -3.685 -7.313 1.00 77.44 86 VAL A C 1
ATOM 688 O O . VAL A 1 86 ? -10.791 -4.322 -6.313 1.00 77.44 86 VAL A O 1
ATOM 691 N N . ALA A 1 87 ? -11.815 -2.551 -7.247 1.00 77.06 87 ALA A N 1
ATOM 692 C CA . ALA A 1 87 ? -12.184 -1.935 -5.988 1.00 77.06 87 ALA A CA 1
ATOM 693 C C . ALA A 1 87 ? -13.389 -2.643 -5.336 1.00 77.06 87 ALA A C 1
ATOM 695 O O . ALA A 1 87 ? -14.402 -2.861 -6.007 1.00 77.06 87 ALA A O 1
ATOM 696 N N . PRO A 1 88 ? -13.347 -2.948 -4.027 1.00 76.44 88 PRO A N 1
ATOM 697 C CA . PRO A 1 88 ? -14.528 -3.401 -3.299 1.00 76.44 88 PRO A CA 1
ATOM 698 C C . PRO A 1 88 ? -15.603 -2.299 -3.250 1.00 76.44 88 PRO A C 1
ATOM 700 O O . P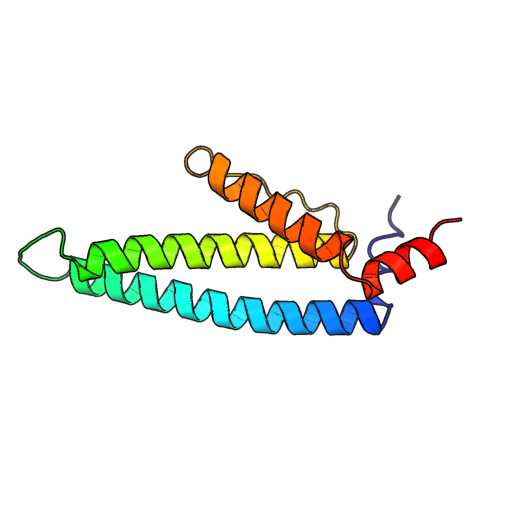RO A 1 88 ? -15.250 -1.125 -3.096 1.00 76.44 88 PRO A O 1
ATOM 703 N N . PRO A 1 89 ? -16.908 -2.634 -3.284 1.00 74.62 89 PRO A N 1
ATOM 704 C CA . PRO A 1 89 ? -17.990 -1.647 -3.403 1.00 74.62 89 PRO A CA 1
ATOM 705 C C . PRO A 1 89 ? -17.995 -0.597 -2.281 1.00 74.62 89 PRO A C 1
ATOM 707 O O . PRO A 1 89 ? -18.172 0.590 -2.540 1.00 74.62 89 PRO A O 1
ATOM 710 N N . TYR A 1 90 ? -17.708 -0.997 -1.041 1.00 74.88 90 TYR A N 1
ATOM 711 C CA . TYR A 1 90 ? -17.694 -0.094 0.121 1.00 74.88 90 TYR A CA 1
ATOM 712 C C . TYR A 1 90 ? -16.393 0.703 0.284 1.00 74.88 90 TYR A C 1
ATOM 714 O O . TYR A 1 90 ? -16.304 1.582 1.138 1.00 74.88 90 TYR A O 1
ATOM 722 N N . PHE A 1 91 ? -15.373 0.398 -0.520 1.00 75.69 91 PHE A N 1
ATOM 723 C CA . PHE A 1 91 ? -14.046 1.008 -0.431 1.00 75.69 91 PHE A CA 1
ATOM 724 C C . PHE A 1 91 ? -13.633 1.706 -1.736 1.00 75.69 91 PHE A C 1
ATOM 726 O O . PHE A 1 91 ? -12.501 2.173 -1.866 1.00 75.69 91 PHE A O 1
ATOM 733 N N . ALA A 1 92 ? -14.565 1.808 -2.692 1.00 81.31 92 ALA A N 1
ATOM 734 C CA . ALA A 1 92 ? -14.276 2.083 -4.092 1.00 81.31 92 ALA A CA 1
ATOM 735 C C . ALA A 1 92 ? -13.512 3.390 -4.326 1.00 81.31 92 ALA A C 1
ATOM 737 O O . ALA A 1 92 ? -12.478 3.386 -4.982 1.00 81.31 92 ALA A O 1
ATOM 738 N N . ILE A 1 93 ? -13.963 4.507 -3.748 1.00 85.94 93 ILE A N 1
ATOM 739 C CA . ILE A 1 93 ? -13.370 5.826 -4.032 1.00 85.94 93 ILE A CA 1
ATOM 740 C C . ILE A 1 93 ? -11.924 5.919 -3.528 1.00 85.94 93 ILE A C 1
ATOM 742 O O . ILE A 1 93 ? -11.044 6.381 -4.253 1.00 85.94 93 ILE A O 1
ATOM 746 N N . LEU A 1 94 ? -11.666 5.504 -2.283 1.00 87.00 94 LEU A N 1
ATOM 747 C CA . LEU A 1 94 ? -10.319 5.568 -1.708 1.00 87.00 94 LEU A CA 1
ATOM 748 C C . LEU A 1 94 ? -9.389 4.554 -2.375 1.00 87.00 94 LEU A C 1
ATOM 750 O O . LEU A 1 94 ? -8.242 4.887 -2.662 1.00 87.00 94 LEU A O 1
ATOM 754 N N . PHE A 1 95 ? -9.899 3.359 -2.673 1.00 91.12 95 PHE A N 1
ATOM 755 C CA . PHE A 1 95 ? -9.157 2.337 -3.397 1.00 91.12 95 PHE A CA 1
ATOM 756 C C . PHE A 1 95 ? -8.754 2.811 -4.795 1.00 91.12 95 PHE A C 1
ATOM 758 O O . PHE A 1 95 ? -7.575 2.760 -5.127 1.00 91.12 95 PHE A O 1
ATOM 765 N N . SER A 1 96 ? -9.689 3.336 -5.593 1.00 90.88 96 SER A N 1
ATOM 766 C CA . SER A 1 96 ? -9.390 3.831 -6.943 1.00 90.88 96 SER A CA 1
ATOM 767 C C . SER A 1 96 ? -8.353 4.951 -6.913 1.00 90.88 96 SER A C 1
ATOM 769 O O . SER A 1 96 ? -7.391 4.917 -7.673 1.00 90.88 96 SER A O 1
ATOM 771 N N . ARG A 1 97 ? -8.467 5.888 -5.962 1.00 92.50 97 ARG A N 1
ATOM 772 C CA . ARG A 1 97 ? -7.456 6.941 -5.765 1.00 92.50 97 ARG A CA 1
ATOM 773 C C . ARG A 1 97 ? -6.083 6.378 -5.394 1.00 92.50 97 ARG A C 1
ATOM 775 O O . ARG A 1 97 ? -5.072 6.888 -5.868 1.00 92.50 97 ARG A O 1
ATOM 782 N N . ALA A 1 98 ? -6.031 5.343 -4.556 1.00 94.44 98 ALA A N 1
ATOM 783 C CA . ALA A 1 98 ? -4.787 4.659 -4.207 1.00 94.44 98 ALA A CA 1
ATOM 784 C C . ALA A 1 98 ? -4.162 3.963 -5.429 1.00 94.44 98 ALA A C 1
ATOM 786 O O . ALA A 1 98 ? -2.966 4.115 -5.679 1.00 94.44 98 ALA A O 1
ATOM 787 N N . VAL A 1 99 ? -4.970 3.275 -6.240 1.00 93.81 99 VAL A N 1
ATOM 788 C CA . VAL A 1 99 ? -4.516 2.662 -7.497 1.00 93.81 99 VAL A CA 1
ATOM 789 C C . VAL A 1 99 ? -3.951 3.721 -8.447 1.00 93.81 99 VAL A C 1
ATOM 791 O O . VAL A 1 99 ? -2.814 3.597 -8.901 1.00 93.81 99 VAL A O 1
ATOM 794 N N . GLU A 1 100 ? -4.692 4.804 -8.691 1.00 93.94 100 GLU A N 1
ATOM 795 C CA . GLU A 1 100 ? -4.251 5.918 -9.539 1.00 93.94 100 GLU A CA 1
ATOM 796 C C . GLU A 1 100 ? -2.951 6.555 -9.037 1.00 93.94 100 GLU A C 1
ATOM 798 O O . GLU A 1 100 ? -2.076 6.892 -9.835 1.00 93.94 100 GLU A O 1
ATOM 803 N N . ALA A 1 101 ? -2.799 6.720 -7.720 1.00 96.06 101 ALA A N 1
ATOM 804 C CA . ALA A 1 101 ? -1.580 7.256 -7.130 1.00 96.06 101 ALA A CA 1
ATOM 805 C C . ALA A 1 101 ? -0.376 6.328 -7.360 1.00 96.06 101 ALA A C 1
ATOM 807 O O . ALA A 1 101 ? 0.702 6.812 -7.708 1.00 96.06 101 ALA A O 1
ATOM 808 N N . GLY A 1 102 ? -0.553 5.011 -7.222 1.00 95.38 102 GLY A N 1
ATOM 809 C CA . GLY A 1 102 ? 0.497 4.026 -7.497 1.00 95.38 102 GLY A CA 1
ATOM 810 C C . GLY A 1 102 ? 0.918 3.995 -8.967 1.00 95.38 102 GLY A C 1
ATOM 811 O O . GLY A 1 102 ? 2.113 4.053 -9.264 1.00 95.38 102 GLY A O 1
ATOM 812 N N . ILE A 1 103 ? -0.056 4.002 -9.885 1.00 94.44 103 ILE A N 1
ATOM 813 C CA . ILE A 1 103 ? 0.192 4.104 -11.333 1.00 94.44 103 ILE A CA 1
ATOM 814 C C . ILE A 1 103 ? 0.962 5.388 -11.638 1.00 94.44 103 ILE A C 1
ATOM 816 O O . ILE A 1 103 ? 1.998 5.348 -12.300 1.00 94.44 103 ILE A O 1
ATOM 820 N N . ARG A 1 104 ? 0.504 6.526 -11.102 1.00 96.00 104 ARG A N 1
ATOM 821 C CA . ARG A 1 104 ? 1.144 7.828 -11.311 1.00 96.00 104 ARG A CA 1
ATOM 822 C C . ARG A 1 104 ? 2.598 7.817 -10.853 1.00 96.00 104 ARG A C 1
ATOM 824 O O . ARG A 1 104 ? 3.462 8.210 -11.632 1.00 96.00 104 ARG A O 1
ATOM 831 N N . GLN A 1 105 ? 2.874 7.303 -9.650 1.00 95.75 105 GLN A N 1
ATOM 832 C CA . GLN A 1 105 ? 4.240 7.159 -9.138 1.00 95.75 105 GLN A CA 1
ATOM 833 C C . GLN A 1 105 ? 5.114 6.340 -10.091 1.00 95.75 105 GLN A C 1
ATOM 835 O O . GLN A 1 105 ? 6.210 6.781 -10.432 1.00 95.75 105 GLN A O 1
ATOM 840 N N . ALA A 1 106 ? 4.623 5.193 -10.566 1.00 93.19 106 ALA A N 1
ATOM 841 C CA . ALA A 1 106 ? 5.370 4.351 -11.493 1.00 93.19 106 ALA A CA 1
ATOM 842 C C . ALA A 1 106 ? 5.612 5.060 -12.832 1.00 93.19 106 ALA A C 1
ATOM 844 O O . ALA A 1 106 ? 6.743 5.101 -13.302 1.00 93.19 106 ALA A O 1
ATOM 845 N N . THR A 1 107 ? 4.592 5.680 -13.433 1.00 91.25 107 THR A N 1
ATOM 846 C CA . THR A 1 107 ? 4.731 6.409 -14.711 1.00 91.25 107 THR A CA 1
ATOM 847 C C . THR A 1 107 ? 5.641 7.634 -14.628 1.00 91.25 107 THR A C 1
ATOM 849 O O . THR A 1 107 ? 6.257 8.007 -15.624 1.00 91.25 107 THR A O 1
ATOM 852 N N . SER A 1 108 ? 5.757 8.243 -13.445 1.00 93.25 108 SER A N 1
ATOM 853 C CA . SER A 1 108 ? 6.682 9.350 -13.196 1.00 93.25 108 SER A CA 1
ATOM 854 C C . SER A 1 108 ? 8.117 8.899 -12.902 1.00 93.25 108 SER A C 1
ATOM 856 O O . SER A 1 108 ? 9.011 9.742 -12.867 1.00 93.25 108 SER A O 1
ATOM 858 N N . ASP A 1 109 ? 8.353 7.597 -12.695 1.00 92.50 109 ASP A N 1
ATOM 859 C CA . ASP A 1 109 ? 9.676 7.059 -12.380 1.00 92.50 109 ASP A CA 1
ATOM 860 C C . ASP A 1 109 ? 10.616 7.186 -13.600 1.00 92.50 109 ASP A C 1
ATOM 862 O O . ASP A 1 109 ? 10.291 6.675 -14.681 1.00 92.50 109 ASP A O 1
ATOM 866 N N . PRO A 1 110 ? 11.778 7.858 -13.472 1.00 92.38 110 PRO A N 1
ATOM 867 C CA . PRO A 1 110 ? 12.705 8.056 -14.585 1.00 92.38 110 PRO A CA 1
ATOM 868 C C . PRO A 1 110 ? 13.179 6.752 -15.232 1.00 92.38 110 PRO A C 1
ATOM 870 O O . PRO A 1 110 ? 13.296 6.701 -16.460 1.00 92.38 110 PRO A O 1
ATOM 873 N N . ASP A 1 111 ? 13.400 5.702 -14.432 1.00 89.94 111 ASP A N 1
ATOM 874 C CA . ASP A 1 111 ? 13.869 4.403 -14.924 1.00 89.94 111 ASP A CA 1
ATOM 875 C C . ASP A 1 111 ? 12.786 3.783 -15.827 1.00 89.94 111 ASP A C 1
ATOM 877 O O . ASP A 1 111 ? 13.072 3.290 -16.920 1.00 89.94 111 ASP A O 1
ATOM 881 N N . ARG A 1 112 ? 11.509 3.918 -15.439 1.00 87.88 112 ARG A N 1
ATOM 882 C CA . ARG A 1 112 ? 10.372 3.457 -16.247 1.00 87.88 112 ARG A CA 1
ATOM 883 C C . ARG A 1 112 ? 10.230 4.223 -17.551 1.00 87.88 112 ARG A C 1
ATOM 885 O O . ARG A 1 112 ? 10.049 3.603 -18.594 1.00 87.88 112 ARG A O 1
ATOM 892 N N . ARG A 1 113 ? 10.293 5.555 -17.516 1.00 88.44 113 ARG A N 1
ATOM 893 C CA . ARG A 1 113 ? 10.172 6.360 -18.745 1.00 88.44 113 ARG A CA 1
ATOM 894 C C . ARG A 1 113 ? 11.277 6.024 -19.745 1.00 88.44 113 ARG A C 1
ATOM 896 O O . ARG A 1 113 ? 11.008 5.932 -20.937 1.00 88.44 113 ARG A O 1
ATOM 903 N N . THR A 1 114 ? 12.495 5.821 -19.244 1.00 86.94 114 THR A N 1
ATOM 904 C CA . THR A 1 114 ? 13.657 5.447 -20.059 1.00 86.94 114 THR A CA 1
ATOM 905 C C . THR A 1 114 ? 13.446 4.084 -20.708 1.00 86.94 114 THR A C 1
ATOM 907 O O . THR A 1 114 ? 13.632 3.942 -21.914 1.00 86.94 114 THR A O 1
ATOM 910 N N . TRP A 1 115 ? 12.976 3.099 -19.938 1.00 85.50 115 TRP A N 1
ATOM 911 C CA . TRP A 1 115 ? 12.645 1.781 -20.470 1.00 85.50 115 TRP A CA 1
ATOM 912 C C . TRP A 1 115 ? 11.569 1.846 -21.562 1.00 85.50 115 TRP A C 1
ATOM 914 O O . TRP A 1 115 ? 11.771 1.273 -22.630 1.00 85.50 115 TRP A O 1
ATOM 924 N N . ILE A 1 116 ? 10.474 2.591 -21.345 1.00 84.94 116 ILE A N 1
ATOM 925 C CA . ILE A 1 116 ? 9.409 2.769 -22.351 1.00 84.94 116 ILE A CA 1
ATOM 926 C C . ILE A 1 116 ? 9.980 3.377 -23.636 1.00 84.94 116 ILE A C 1
ATOM 928 O O . ILE A 1 116 ? 9.709 2.860 -24.714 1.00 84.94 116 ILE A O 1
ATOM 932 N N . HIS A 1 117 ? 10.788 4.436 -23.540 1.00 83.00 117 HIS A N 1
ATOM 933 C CA . HIS A 1 117 ? 11.399 5.072 -24.712 1.00 83.00 117 HIS A CA 1
ATOM 934 C C . HIS A 1 117 ? 12.311 4.109 -25.488 1.00 83.00 117 HIS A C 1
ATOM 936 O O . HIS A 1 117 ? 12.304 4.108 -26.711 1.00 83.00 117 HIS A O 1
ATOM 942 N N . ASN A 1 118 ? 13.072 3.264 -24.789 1.00 81.06 118 ASN A N 1
ATOM 943 C CA . ASN A 1 118 ? 14.005 2.324 -25.417 1.00 81.06 118 ASN A CA 1
ATOM 944 C C . ASN A 1 118 ? 13.329 1.072 -26.000 1.00 81.06 118 ASN A C 1
ATOM 946 O O . ASN A 1 118 ? 13.958 0.344 -26.763 1.00 81.06 118 ASN A O 1
ATOM 950 N N . THR A 1 119 ? 12.085 0.787 -25.608 1.00 75.75 119 THR A N 1
ATOM 951 C CA . THR A 1 119 ? 11.334 -0.407 -26.035 1.00 75.75 119 THR A CA 1
ATOM 952 C C . THR A 1 119 ? 10.111 -0.087 -26.895 1.00 75.75 119 THR A C 1
ATOM 954 O O . THR A 1 119 ? 9.477 -1.011 -27.403 1.00 75.75 119 THR A O 1
ATOM 957 N N . SER A 1 120 ? 9.790 1.196 -27.088 1.00 63.28 120 SER A N 1
ATOM 958 C CA . SER A 1 120 ? 8.775 1.640 -28.046 1.00 63.28 120 SER A CA 1
ATOM 959 C C . SER A 1 120 ? 9.406 1.702 -29.447 1.00 63.28 120 SER A C 1
ATOM 961 O O . SER A 1 120 ? 10.446 2.345 -29.582 1.00 63.28 120 SER A O 1
ATOM 963 N N . PRO A 1 121 ? 8.840 1.006 -30.450 1.00 52.59 121 PRO A N 1
ATOM 964 C CA . PRO A 1 121 ? 9.346 1.003 -31.823 1.00 52.59 121 PRO A CA 1
ATOM 965 C C . PRO A 1 121 ? 9.235 2.366 -32.515 1.00 52.59 121 PRO A C 1
ATOM 967 O O . PRO A 1 121 ? 8.335 3.156 -32.142 1.00 52.59 121 PRO A O 1
#

Foldseek 3Di:
DPPQLVVLCPQPVLVVVLVVLVVVLVVLVVQLVVLVVQLVVCVPDPDDPPDPSNVVSVVRNVVSVLQNLLSVLLNCLSSVHPDDDDDDPVGHPSSVVSNVNSNVVNCPDPSNVVVCVVPPD

Mean predicted aligned error: 6.46 Å

pLDDT: mean 86.52, std 13.85, range [34.81, 98.19]

Secondary structure (DSSP, 8-state):
---SHHHHTT-HHHHHHHHHHHHHHHHHHHHHHHHHHHHHHHHTSSS-SS-HHHHHHHHHHHHHHHHHHHHHHHHHHHTT-----PPPGGGHHHHHHHHHHHHHHHHH-HHHHHHHHHH--

Solvent-accessible surface area (backbone atoms only — not comparable to full-atom values): 6561 Å² total; per-residue (Å²): 142,88,70,62,52,68,55,39,62,66,37,69,64,50,39,51,55,44,53,55,46,51,58,49,41,53,52,34,50,54,52,24,51,52,20,48,53,47,35,54,55,54,69,71,51,97,70,76,82,88,40,72,70,33,57,50,20,55,52,48,25,52,54,26,51,42,48,40,42,16,47,48,30,19,42,34,48,62,36,55,50,86,77,78,87,78,59,53,86,95,46,32,71,66,44,50,53,23,35,52,51,9,37,48,54,32,68,68,32,67,61,51,49,51,50,50,62,75,69,54,132

Sequence (121 aa):
MNVTLTHAANDPALRRKTLQRLDVMRREAEHAIRAIDVMRHELSKEKPFPSTPLTFALKQSRDWVLSLVISQAYVNTMIGSDFVLVAPPYFAILFSRAVEAGIRQATSDPDRRTWIHNTSP